Protein AF-A0A8J2X9V9-F1 (afdb_monomer_lite)

Foldseek 3Di:
DDAPCNVLQVLQVLQAPAEAEADPHQQAKKKKKKWWADPPDPLIAIEIDIDRGGDCCNRHLLSVLLVCVVVVPWDFDDDPRDGPDTDRSHDPLPSVSSNVSVVVVIHIYMYMHGDHNVCRVVVRVVVVVVCCVVRNPVRYSDDDDD

Sequence (146 aa):
MTSIFEKNLKFAKQLYTEIINHTENPKKPVIYLIEIGSIGELYYRFYIGKASKGIIRPMKHYPKFVNNYEDNIYRKTYKNGEIIGERKSWRKKVHIPLSEARKSGKNIKLTMINVDIDKLDIIEQTMIKENIKKHGIEKTLNSISF

pLDDT: mean 95.02, std 6.45, range [54.53, 98.75]

Structure (mmCIF, N/CA/C/O backbone):
data_AF-A0A8J2X9V9-F1
#
_entry.id   AF-A0A8J2X9V9-F1
#
loop_
_atom_site.group_PDB
_atom_site.id
_atom_site.type_symbol
_atom_site.label_atom_id
_atom_site.label_alt_id
_atom_site.label_comp_id
_atom_site.label_asym_id
_atom_site.label_entity_id
_atom_site.label_seq_id
_atom_site.pdbx_PDB_ins_code
_atom_site.Cartn_x
_atom_site.Cartn_y
_atom_site.Cartn_z
_atom_site.occupancy
_atom_site.B_iso_or_equiv
_atom_site.auth_seq_id
_atom_site.auth_comp_id
_atom_site.auth_asym_id
_atom_site.auth_atom_id
_atom_site.pdbx_PDB_model_num
ATOM 1 N N . MET A 1 1 ? -4.419 -17.846 -20.939 1.00 56.84 1 MET A N 1
ATOM 2 C CA . MET A 1 1 ? -3.502 -17.541 -19.813 1.00 56.84 1 MET A CA 1
ATOM 3 C C . MET A 1 1 ? -4.170 -16.530 -18.892 1.00 56.84 1 MET A C 1
ATOM 5 O O . MET A 1 1 ? -4.499 -15.449 -19.357 1.00 56.84 1 MET A O 1
ATOM 9 N N . THR A 1 2 ? -4.387 -16.858 -17.616 1.00 66.62 2 THR A N 1
ATOM 10 C CA . THR A 1 2 ? -4.909 -15.907 -16.617 1.00 66.62 2 THR A CA 1
ATOM 11 C C . THR A 1 2 ? -3.875 -14.812 -16.352 1.00 66.62 2 THR A C 1
ATOM 13 O O . THR A 1 2 ? -2.697 -15.116 -16.140 1.00 66.62 2 THR A O 1
ATOM 16 N N . SER A 1 3 ? -4.286 -13.543 -16.386 1.00 86.56 3 SER A N 1
ATOM 17 C CA . SER A 1 3 ? -3.367 -12.419 -16.182 1.00 86.56 3 SER A CA 1
ATOM 18 C C . SER A 1 3 ? -2.741 -12.457 -14.776 1.00 86.56 3 SER A C 1
ATOM 20 O O . SER A 1 3 ? -3.299 -13.018 -13.828 1.00 86.56 3 SER A O 1
ATOM 22 N N . ILE A 1 4 ? -1.556 -11.854 -14.611 1.00 90.62 4 ILE A N 1
ATOM 23 C CA . ILE A 1 4 ? -0.911 -11.735 -13.288 1.00 90.62 4 ILE A CA 1
ATOM 24 C C . ILE A 1 4 ? -1.806 -10.979 -12.304 1.00 90.62 4 ILE A C 1
ATOM 26 O O . ILE A 1 4 ? -1.788 -11.293 -11.114 1.00 90.62 4 ILE A O 1
ATOM 30 N N . PHE A 1 5 ? -2.586 -10.014 -12.790 1.00 92.56 5 PHE A N 1
ATOM 31 C CA . PHE A 1 5 ? -3.562 -9.295 -11.982 1.00 92.56 5 PHE A CA 1
ATOM 32 C C . PHE A 1 5 ? -4.603 -10.258 -11.401 1.00 92.56 5 PHE A C 1
ATOM 34 O O . PHE A 1 5 ? -4.679 -10.407 -10.182 1.00 92.56 5 PHE A O 1
ATOM 41 N N . GLU A 1 6 ? -5.291 -11.015 -12.260 1.00 93.00 6 GLU A N 1
ATOM 42 C CA . GLU A 1 6 ? -6.316 -11.986 -11.853 1.00 93.00 6 GLU A CA 1
ATOM 43 C C . GLU A 1 6 ? -5.769 -13.026 -10.867 1.00 93.00 6 GLU A C 1
ATOM 45 O O . GLU A 1 6 ? -6.368 -13.316 -9.830 1.00 93.00 6 GLU A O 1
ATOM 50 N N . LYS A 1 7 ? -4.551 -13.526 -11.115 1.00 93.81 7 LYS A N 1
ATOM 51 C CA . LYS A 1 7 ? -3.889 -14.486 -10.217 1.00 93.81 7 LYS A CA 1
ATOM 52 C C . LYS A 1 7 ? -3.683 -13.936 -8.801 1.00 93.81 7 LYS A C 1
ATOM 54 O O . LYS A 1 7 ? -3.696 -14.713 -7.840 1.00 93.81 7 LYS A O 1
ATOM 59 N N . ASN A 1 8 ? -3.429 -12.633 -8.666 1.00 96.06 8 ASN A N 1
ATOM 60 C CA . ASN A 1 8 ? -3.148 -12.004 -7.377 1.00 96.06 8 ASN A CA 1
ATOM 61 C C . ASN A 1 8 ? -4.376 -11.343 -6.737 1.00 96.06 8 ASN A C 1
ATOM 63 O O . ASN A 1 8 ? -4.332 -11.053 -5.542 1.00 96.06 8 ASN A O 1
ATOM 67 N N . LEU A 1 9 ? -5.474 -11.166 -7.476 1.00 96.50 9 LEU A N 1
ATOM 68 C CA . LEU A 1 9 ? -6.699 -10.534 -6.984 1.00 96.50 9 LEU A CA 1
ATOM 69 C C . LEU A 1 9 ? -7.257 -11.230 -5.735 1.00 96.50 9 LEU A C 1
ATOM 71 O O . LEU A 1 9 ? -7.687 -10.562 -4.799 1.00 96.50 9 LEU A O 1
ATOM 75 N N . LYS A 1 10 ? -7.157 -12.562 -5.667 1.00 96.38 10 LYS A N 1
ATOM 76 C CA . LYS A 1 10 ? -7.564 -13.347 -4.490 1.00 96.38 10 LYS A CA 1
ATOM 77 C C . LYS A 1 10 ? -6.828 -12.976 -3.199 1.00 96.38 10 LYS A C 1
ATOM 79 O O . LYS A 1 10 ? -7.399 -13.118 -2.129 1.00 96.38 10 LYS A O 1
ATOM 84 N N . PHE A 1 11 ? -5.573 -12.530 -3.289 1.00 97.44 11 PHE A N 1
ATOM 85 C CA . PHE A 1 11 ? -4.817 -12.066 -2.125 1.00 97.44 11 PHE A CA 1
ATOM 86 C C . PHE A 1 11 ? -5.190 -10.623 -1.797 1.00 97.44 11 PHE A C 1
ATOM 88 O O . PHE A 1 11 ? -5.405 -10.291 -0.638 1.00 97.44 11 PHE A O 1
ATOM 95 N N . ALA A 1 12 ? -5.315 -9.781 -2.825 1.00 97.31 12 ALA A N 1
ATOM 96 C CA . ALA A 1 12 ? -5.640 -8.370 -2.669 1.00 97.31 12 ALA A CA 1
ATOM 97 C C . ALA A 1 12 ? -7.004 -8.172 -1.983 1.00 97.31 12 ALA A C 1
ATOM 99 O O . ALA A 1 12 ? -7.101 -7.390 -1.041 1.00 97.31 12 ALA A O 1
ATOM 100 N N . LYS A 1 13 ? -8.018 -8.956 -2.375 1.00 97.38 13 LYS A N 1
ATOM 101 C CA . LYS A 1 13 ? -9.372 -8.935 -1.788 1.00 97.38 13 LYS A CA 1
ATOM 102 C C . LYS A 1 13 ? -9.438 -9.352 -0.312 1.00 97.38 13 LYS A C 1
ATOM 104 O O . LYS A 1 13 ? -10.462 -9.145 0.320 1.00 97.38 13 LYS A O 1
ATOM 109 N N . GLN A 1 14 ? -8.371 -9.923 0.255 1.00 96.62 14 GLN A N 1
ATOM 110 C CA . GLN A 1 14 ? -8.301 -10.209 1.698 1.00 96.62 14 GLN A CA 1
ATOM 111 C C . GLN A 1 14 ? -7.971 -8.966 2.537 1.00 96.62 14 GLN A C 1
ATOM 113 O O . GLN A 1 14 ? -8.015 -9.021 3.767 1.00 96.62 14 GLN A O 1
ATOM 118 N N . LEU A 1 15 ? -7.557 -7.872 1.895 1.00 98.25 15 LEU A N 1
ATOM 119 C CA . LEU A 1 15 ? -7.138 -6.646 2.567 1.00 98.25 15 LEU A CA 1
ATOM 120 C C . LEU A 1 15 ? -7.882 -5.421 2.045 1.00 98.25 15 LEU A C 1
ATOM 122 O O . LEU A 1 15 ? -8.366 -4.627 2.842 1.00 98.25 15 LEU A O 1
ATOM 126 N N . TYR A 1 16 ? -7.930 -5.249 0.728 1.00 98.56 16 TYR A N 1
ATOM 127 C CA . TYR A 1 16 ? -8.477 -4.051 0.109 1.00 98.56 16 TYR A CA 1
ATOM 128 C C . TYR A 1 16 ? -9.972 -4.205 -0.137 1.00 98.56 16 TYR A C 1
ATOM 130 O O . TYR A 1 16 ? -10.411 -5.208 -0.703 1.00 98.56 16 TYR A O 1
ATOM 138 N N . THR A 1 17 ? -10.733 -3.187 0.249 1.00 98.06 17 THR A N 1
ATOM 139 C CA . THR A 1 17 ? -12.167 -3.075 -0.044 1.00 98.06 17 THR A CA 1
ATOM 140 C C . THR A 1 17 ? -12.406 -2.546 -1.454 1.00 98.06 17 THR A C 1
ATOM 142 O O . THR A 1 17 ? -13.421 -2.862 -2.064 1.00 98.06 17 THR A O 1
ATOM 145 N N . GLU A 1 18 ? -11.455 -1.780 -1.991 1.00 98.25 18 GLU A N 1
ATOM 146 C CA . GLU A 1 18 ? -11.510 -1.209 -3.334 1.00 98.25 18 GLU A CA 1
ATOM 147 C C . GLU A 1 18 ? -10.130 -1.277 -3.999 1.00 98.25 18 GLU A C 1
ATOM 149 O O . GLU A 1 18 ? -9.100 -1.041 -3.362 1.00 98.25 18 GLU A O 1
ATOM 154 N N . ILE A 1 19 ? -10.099 -1.623 -5.288 1.00 98.38 19 ILE A N 1
ATOM 155 C CA . ILE A 1 19 ? -8.868 -1.707 -6.078 1.00 98.38 19 ILE A CA 1
ATOM 156 C C . ILE A 1 19 ? -9.085 -0.968 -7.396 1.00 98.38 19 ILE A C 1
ATOM 158 O O . ILE A 1 19 ? -9.839 -1.429 -8.251 1.00 98.38 19 ILE A O 1
ATOM 162 N N . ILE A 1 20 ? -8.361 0.130 -7.581 1.00 98.00 20 ILE A N 1
ATOM 163 C CA . ILE A 1 20 ? -8.319 0.909 -8.813 1.00 98.00 20 ILE A CA 1
ATOM 164 C C . ILE A 1 20 ? -7.024 0.567 -9.553 1.00 98.00 20 ILE A C 1
ATOM 166 O O . ILE A 1 20 ? -5.914 0.889 -9.115 1.00 98.00 20 ILE A O 1
ATOM 170 N N . ASN A 1 21 ? -7.159 -0.128 -10.681 1.00 96.81 21 ASN A N 1
ATOM 171 C CA . ASN A 1 21 ? -6.028 -0.572 -11.483 1.00 96.81 21 ASN A CA 1
ATOM 172 C C . ASN A 1 21 ? -5.889 0.257 -12.765 1.00 96.81 21 ASN A C 1
ATOM 174 O O . ASN A 1 21 ? -6.579 -0.004 -13.745 1.00 96.81 21 ASN A O 1
ATOM 178 N N . HIS A 1 22 ? -4.938 1.186 -12.780 1.00 97.31 22 HIS A N 1
ATOM 179 C CA . HIS A 1 22 ? -4.533 1.930 -13.975 1.00 97.31 22 HIS A CA 1
ATOM 180 C C . HIS A 1 22 ? -3.233 1.378 -14.581 1.00 97.31 22 HIS A C 1
ATOM 182 O O . HIS A 1 22 ? -2.505 2.090 -15.268 1.00 97.31 22 HIS A O 1
ATOM 188 N N . THR A 1 23 ? -2.880 0.122 -14.286 1.00 95.00 23 THR A N 1
ATOM 189 C CA . THR A 1 23 ? -1.712 -0.515 -14.903 1.00 95.00 23 THR A CA 1
ATOM 190 C C . THR A 1 23 ? -2.083 -1.114 -16.255 1.00 95.00 23 THR A C 1
ATOM 192 O O . THR A 1 23 ? -2.967 -1.962 -16.351 1.00 95.00 23 THR A O 1
ATOM 195 N N . GLU A 1 24 ? -1.368 -0.702 -17.296 1.00 93.12 24 GLU A N 1
ATOM 196 C CA . GLU A 1 24 ? -1.419 -1.319 -18.623 1.00 93.12 24 GLU A CA 1
ATOM 197 C C . GLU A 1 24 ? -0.678 -2.661 -18.630 1.00 93.12 24 GLU A C 1
ATOM 199 O O . GLU A 1 24 ? -1.096 -3.627 -19.268 1.00 93.12 24 GLU A O 1
ATOM 204 N N . ASN A 1 25 ? 0.440 -2.740 -17.897 1.00 94.25 25 ASN A N 1
ATOM 205 C CA . ASN A 1 25 ? 1.250 -3.944 -17.791 1.00 94.25 25 ASN A CA 1
ATOM 206 C C . ASN A 1 25 ? 1.556 -4.278 -16.319 1.00 94.25 25 ASN A C 1
ATOM 208 O O . ASN A 1 25 ? 2.368 -3.600 -15.678 1.00 94.25 25 ASN A O 1
ATOM 212 N N . PRO A 1 26 ? 1.022 -5.396 -15.789 1.00 94.38 26 PRO A N 1
ATOM 213 C CA . PRO A 1 26 ? 1.168 -5.771 -14.383 1.00 94.38 26 PRO A CA 1
ATOM 214 C C . PRO A 1 26 ? 2.605 -6.151 -13.983 1.00 94.38 26 PRO A C 1
ATOM 216 O O . PRO A 1 26 ? 2.880 -6.338 -12.796 1.00 94.38 26 PRO A O 1
ATOM 219 N N . LYS A 1 27 ? 3.516 -6.306 -14.956 1.00 95.50 27 LYS A N 1
ATOM 220 C CA . LYS A 1 27 ? 4.940 -6.617 -14.746 1.00 95.50 27 LYS A CA 1
ATOM 221 C C . LYS A 1 27 ? 5.839 -5.376 -14.751 1.00 95.50 27 LYS A C 1
ATOM 223 O O . LYS A 1 27 ? 6.959 -5.467 -14.251 1.00 95.50 27 LYS A O 1
ATOM 228 N N . LYS A 1 28 ? 5.384 -4.256 -15.323 1.00 96.81 28 LYS A N 1
ATOM 229 C CA . LYS A 1 28 ? 6.150 -3.000 -15.370 1.00 96.81 28 LYS A CA 1
ATOM 230 C C . LYS A 1 28 ? 6.206 -2.340 -13.986 1.00 96.81 28 LYS A C 1
ATOM 232 O O . LYS A 1 28 ? 5.357 -2.647 -13.151 1.00 96.81 28 LYS A O 1
ATOM 237 N N . PRO A 1 29 ? 7.175 -1.446 -13.727 1.00 98.38 29 PRO A N 1
ATOM 238 C CA . PRO A 1 29 ? 7.235 -0.694 -12.480 1.00 98.38 29 PRO A CA 1
ATOM 239 C C . PRO A 1 29 ? 5.910 0.006 -12.168 1.00 98.38 29 PRO A C 1
ATOM 241 O O . PRO A 1 29 ? 5.159 0.387 -13.069 1.00 98.38 29 PRO A O 1
ATOM 244 N N . VAL A 1 30 ? 5.611 0.123 -10.879 1.00 98.44 30 VAL A N 1
ATOM 245 C CA . VAL A 1 30 ? 4.332 0.634 -10.389 1.00 98.44 30 VAL A CA 1
ATOM 246 C C . VAL A 1 30 ? 4.545 1.525 -9.170 1.00 98.44 30 VAL A C 1
ATOM 248 O O . VAL A 1 30 ? 5.310 1.175 -8.260 1.00 98.44 30 VAL A O 1
ATOM 251 N N . ILE A 1 31 ? 3.827 2.645 -9.139 1.00 98.56 31 ILE A N 1
ATOM 252 C CA . ILE A 1 31 ? 3.526 3.374 -7.907 1.00 98.56 31 ILE A CA 1
ATOM 253 C C . ILE A 1 31 ? 2.149 2.933 -7.434 1.00 98.56 31 ILE A C 1
ATOM 255 O O . ILE A 1 31 ? 1.220 2.785 -8.229 1.00 98.56 31 ILE A O 1
ATOM 259 N N . TYR A 1 32 ? 2.025 2.691 -6.136 1.00 98.62 32 TYR A N 1
ATOM 260 C CA . TYR A 1 32 ? 0.761 2.351 -5.513 1.00 98.62 32 TYR A CA 1
ATOM 261 C C . TYR A 1 32 ? 0.473 3.265 -4.329 1.00 98.62 32 TYR A C 1
ATOM 263 O O . TYR A 1 32 ? 1.353 3.558 -3.517 1.00 98.62 32 TYR A O 1
ATOM 271 N N . LEU A 1 33 ? -0.782 3.682 -4.240 1.00 98.62 33 LEU A N 1
ATOM 272 C CA . LEU A 1 33 ? -1.351 4.456 -3.151 1.00 98.62 33 LEU A CA 1
ATOM 273 C C . LEU A 1 33 ? -2.312 3.547 -2.387 1.00 98.62 33 LEU A C 1
ATOM 275 O O . LEU A 1 33 ? -3.181 2.919 -2.986 1.00 98.62 33 LEU A O 1
ATOM 279 N N . ILE A 1 34 ? -2.125 3.454 -1.076 1.00 98.69 34 ILE A N 1
ATOM 280 C CA . ILE A 1 34 ? -3.055 2.790 -0.168 1.00 98.69 34 ILE A CA 1
ATOM 281 C C . ILE A 1 34 ? -3.673 3.865 0.715 1.00 98.69 34 ILE A C 1
ATOM 283 O O . ILE A 1 34 ? -2.951 4.550 1.437 1.00 98.69 34 ILE A O 1
ATOM 287 N N . GLU A 1 35 ? -4.989 3.987 0.676 1.00 98.56 35 GLU A N 1
ATOM 288 C CA . GLU A 1 35 ? -5.764 4.918 1.494 1.00 98.56 35 GLU A CA 1
ATOM 289 C C . GLU A 1 35 ? -6.595 4.126 2.506 1.00 98.56 35 GLU A C 1
ATOM 291 O O . GLU A 1 35 ? -7.186 3.104 2.164 1.00 98.56 35 GLU A O 1
ATOM 296 N N . ILE A 1 36 ? -6.617 4.586 3.756 1.00 98.50 36 ILE A N 1
ATOM 297 C CA . ILE A 1 36 ? -7.518 4.105 4.806 1.00 98.50 36 ILE A CA 1
ATOM 298 C C . ILE A 1 36 ? -8.561 5.193 5.030 1.00 98.50 36 ILE A C 1
ATOM 300 O O . ILE A 1 36 ? -8.194 6.321 5.367 1.00 98.50 36 ILE A O 1
ATOM 304 N N . GLY A 1 37 ? -9.838 4.840 4.898 1.00 96.25 37 GLY A N 1
ATOM 305 C CA . GLY A 1 37 ? -10.938 5.798 4.936 1.00 96.25 37 GLY A CA 1
ATOM 306 C C . GLY A 1 37 ? -10.986 6.713 3.715 1.00 96.25 37 GLY A C 1
ATOM 307 O O . GLY A 1 37 ? -10.318 6.483 2.705 1.00 96.25 37 GLY A O 1
ATOM 308 N N . SER A 1 38 ? -11.776 7.769 3.840 1.00 93.88 38 SER A N 1
ATOM 309 C CA . SER A 1 38 ? -12.019 8.772 2.805 1.00 93.88 38 SER A CA 1
ATOM 310 C C . SER A 1 38 ? -11.345 10.096 3.154 1.00 93.88 38 SER A C 1
ATOM 312 O O . SER A 1 38 ? -11.184 10.451 4.324 1.00 93.88 38 SER A O 1
ATOM 314 N N . ILE A 1 39 ? -10.975 10.869 2.134 1.00 90.88 39 ILE A N 1
ATOM 315 C CA . ILE A 1 39 ? -10.446 12.224 2.323 1.00 90.88 39 ILE A CA 1
ATOM 316 C C . ILE A 1 39 ? -11.466 13.065 3.108 1.00 90.88 39 ILE A C 1
ATOM 318 O O . ILE A 1 39 ? -12.645 13.089 2.773 1.00 90.88 39 ILE A O 1
ATOM 322 N N . GLY A 1 40 ? -10.995 13.765 4.143 1.00 87.06 40 GLY A N 1
ATOM 323 C CA . GLY A 1 40 ? -11.829 14.569 5.047 1.00 87.06 40 GLY A CA 1
ATOM 324 C C . GLY A 1 40 ? -12.212 13.849 6.342 1.00 87.06 40 GLY A C 1
ATOM 325 O O . GLY A 1 40 ? -12.528 14.505 7.331 1.00 87.06 40 GLY A O 1
ATOM 326 N N . GLU A 1 41 ? -12.097 12.520 6.396 1.00 91.25 41 GLU A N 1
ATOM 327 C CA . GLU A 1 41 ? -12.335 11.765 7.625 1.00 91.25 41 GLU A CA 1
ATOM 328 C C . GLU A 1 41 ? -11.174 11.936 8.620 1.00 91.25 41 GLU A C 1
ATOM 330 O O . GLU A 1 41 ? -9.990 11.991 8.262 1.00 91.25 41 GLU A O 1
ATOM 335 N N . LEU A 1 42 ? -11.495 11.961 9.916 1.00 89.75 42 LEU A N 1
ATOM 336 C CA . LEU A 1 42 ? -10.499 12.121 10.983 1.00 89.75 42 LEU A CA 1
ATOM 337 C C . LEU A 1 42 ? -9.405 11.038 10.922 1.00 89.75 42 LEU A C 1
ATOM 339 O O . LEU A 1 42 ? -8.207 11.313 11.089 1.00 89.75 42 LEU A O 1
ATOM 343 N N . TYR A 1 43 ? -9.822 9.806 10.641 1.00 91.88 43 TYR A N 1
ATOM 344 C CA . TYR A 1 43 ? -8.954 8.638 10.559 1.00 91.88 43 TYR A CA 1
ATOM 345 C C . TYR A 1 43 ? -8.355 8.416 9.168 1.00 91.88 43 TYR A C 1
ATOM 347 O O . TYR A 1 43 ? -7.668 7.411 8.992 1.00 91.88 43 TYR A O 1
ATOM 355 N N . TYR A 1 44 ? -8.555 9.338 8.215 1.00 97.62 44 TYR A N 1
ATOM 356 C CA . TYR A 1 44 ? -7.914 9.250 6.908 1.00 97.62 44 TYR A CA 1
ATOM 357 C C . TYR A 1 44 ? -6.408 9.065 7.077 1.00 97.62 44 TYR A C 1
ATOM 359 O O . TYR A 1 44 ? -5.761 9.799 7.834 1.00 97.62 44 TYR A O 1
ATOM 367 N N . ARG A 1 45 ? -5.847 8.068 6.403 1.00 98.19 45 ARG A N 1
ATOM 368 C CA . ARG A 1 45 ? -4.403 7.842 6.334 1.00 98.19 45 ARG A CA 1
ATOM 369 C C . ARG A 1 45 ? -4.038 7.401 4.929 1.00 98.19 45 ARG A C 1
ATOM 371 O O . ARG A 1 45 ? -4.815 6.703 4.286 1.00 98.19 45 ARG A O 1
ATOM 378 N N . PH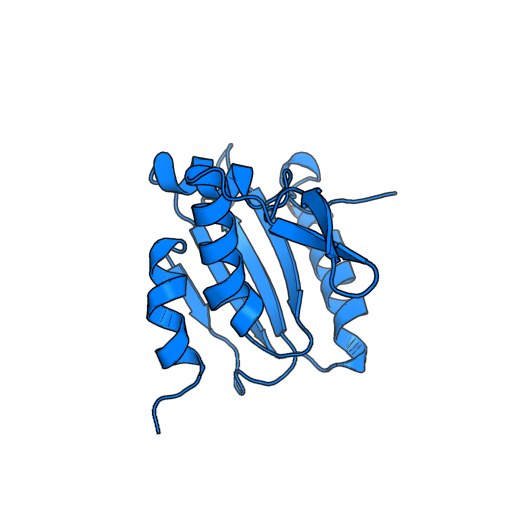E A 1 46 ? -2.837 7.745 4.483 1.00 98.38 46 PHE A N 1
ATOM 379 C CA . PHE A 1 46 ? -2.345 7.324 3.176 1.00 98.38 46 PHE A CA 1
ATOM 380 C C . PHE A 1 46 ? -0.925 6.770 3.248 1.00 98.38 46 PHE A C 1
ATOM 382 O O . PHE A 1 46 ? -0.089 7.221 4.031 1.00 98.38 46 PHE A O 1
ATOM 389 N N . TYR A 1 47 ? -0.639 5.797 2.392 1.00 98.50 47 TYR A N 1
ATOM 390 C CA . TYR A 1 47 ? 0.692 5.265 2.149 1.00 98.50 47 TYR A CA 1
ATOM 391 C C . TYR A 1 47 ? 0.972 5.267 0.653 1.00 98.50 47 TYR A C 1
ATOM 393 O O . TYR A 1 47 ? 0.211 4.687 -0.117 1.00 98.50 47 TYR A O 1
ATOM 401 N N . ILE A 1 48 ? 2.099 5.841 0.251 1.00 98.50 48 ILE A N 1
ATOM 402 C CA . ILE A 1 48 ? 2.583 5.756 -1.128 1.00 98.50 48 ILE A CA 1
ATOM 403 C C . ILE A 1 48 ? 3.800 4.846 -1.146 1.00 98.50 48 ILE A C 1
ATOM 405 O O . ILE A 1 48 ? 4.724 5.001 -0.346 1.00 98.50 48 ILE A O 1
ATOM 409 N N . GLY A 1 49 ? 3.815 3.880 -2.052 1.00 97.75 49 GLY A N 1
ATOM 410 C CA . GLY A 1 49 ? 4.971 3.023 -2.237 1.00 97.75 49 GLY A CA 1
ATOM 411 C C . GLY A 1 49 ? 5.233 2.701 -3.692 1.00 97.75 49 GLY A C 1
ATOM 412 O O . GLY A 1 49 ? 4.389 2.871 -4.567 1.00 97.75 49 GLY A O 1
ATOM 413 N N . LYS A 1 50 ? 6.429 2.169 -3.926 1.00 97.75 50 LYS A N 1
ATOM 414 C CA . LYS A 1 50 ? 6.894 1.756 -5.249 1.00 97.75 50 LYS A CA 1
ATOM 415 C C . LYS A 1 50 ? 7.242 0.277 -5.334 1.00 97.75 50 LYS A C 1
ATOM 417 O O . LYS A 1 50 ? 7.583 -0.376 -4.334 1.00 97.75 50 LYS A O 1
ATOM 422 N N . ALA A 1 51 ? 7.172 -0.267 -6.543 1.00 97.81 51 ALA A N 1
ATOM 423 C CA . ALA A 1 51 ? 7.718 -1.575 -6.872 1.00 97.81 51 ALA A CA 1
ATOM 424 C C . ALA A 1 51 ? 8.256 -1.596 -8.307 1.00 97.81 51 ALA A C 1
ATOM 426 O O . ALA A 1 51 ? 7.520 -1.363 -9.257 1.00 97.81 51 ALA A O 1
ATOM 427 N N . SER A 1 52 ? 9.530 -1.955 -8.467 1.00 97.25 52 SER A N 1
ATOM 428 C CA . SER A 1 52 ? 10.183 -2.062 -9.780 1.00 97.25 52 SER A CA 1
ATOM 429 C C . SER A 1 52 ? 9.778 -3.305 -10.580 1.00 97.25 52 SER A C 1
ATOM 431 O O . SER A 1 52 ? 9.994 -3.359 -11.783 1.00 97.25 52 SER A O 1
ATOM 433 N N . LYS A 1 53 ? 9.185 -4.309 -9.921 1.00 95.06 53 LYS A N 1
ATOM 434 C CA . LYS A 1 53 ? 8.813 -5.611 -10.510 1.00 95.06 53 LYS A CA 1
ATOM 435 C C . LYS A 1 53 ? 7.292 -5.812 -10.589 1.00 95.06 53 LYS A C 1
ATOM 437 O O . LYS A 1 53 ? 6.801 -6.929 -10.425 1.00 95.06 53 LYS A O 1
ATOM 442 N N . GLY A 1 54 ? 6.553 -4.719 -10.765 1.00 95.81 54 GLY A N 1
ATOM 443 C CA . GLY A 1 54 ? 5.103 -4.730 -10.929 1.00 95.81 54 GLY A CA 1
ATOM 444 C C . GLY A 1 54 ? 4.284 -4.986 -9.671 1.00 95.81 54 GLY A C 1
ATOM 445 O O . GLY A 1 54 ? 4.730 -4.801 -8.535 1.00 95.81 54 GLY A O 1
ATOM 446 N N . ILE A 1 55 ? 3.035 -5.386 -9.892 1.00 97.62 55 ILE A N 1
ATOM 447 C CA . ILE A 1 55 ? 1.937 -5.260 -8.918 1.00 97.62 55 ILE A CA 1
ATOM 448 C C . ILE A 1 55 ? 1.934 -6.314 -7.807 1.00 97.62 55 ILE A C 1
ATOM 450 O O . ILE A 1 55 ? 1.104 -6.269 -6.902 1.00 97.62 55 ILE A O 1
ATOM 454 N N . ILE A 1 56 ? 2.870 -7.268 -7.827 1.00 97.38 56 ILE A N 1
ATOM 455 C CA . ILE A 1 56 ? 2.925 -8.351 -6.830 1.00 97.38 56 ILE A CA 1
ATOM 456 C C . ILE A 1 56 ? 3.052 -7.781 -5.414 1.00 97.38 56 ILE A C 1
ATOM 458 O O . ILE A 1 56 ? 2.469 -8.311 -4.467 1.00 97.38 56 ILE A O 1
ATOM 462 N N . ARG A 1 57 ? 3.811 -6.692 -5.252 1.00 96.75 57 ARG A N 1
ATOM 463 C CA . ARG A 1 57 ? 4.018 -6.085 -3.940 1.00 96.75 57 ARG A CA 1
ATOM 464 C C . ARG A 1 57 ? 2.698 -5.589 -3.328 1.00 96.75 57 ARG A C 1
ATOM 466 O O . ARG A 1 57 ? 2.356 -6.132 -2.276 1.00 96.75 57 ARG A O 1
ATOM 473 N N . PRO A 1 58 ? 1.956 -4.648 -3.943 1.00 97.88 58 PRO A N 1
ATOM 474 C CA . PRO A 1 58 ? 0.668 -4.216 -3.404 1.00 97.88 58 PRO A CA 1
ATOM 475 C C . PRO A 1 58 ? -0.366 -5.348 -3.366 1.00 97.88 58 PRO A C 1
ATOM 477 O O . PRO A 1 58 ? -1.001 -5.542 -2.342 1.00 97.88 58 PRO A O 1
ATOM 480 N N . MET A 1 59 ? -0.487 -6.181 -4.406 1.00 98.19 59 MET A N 1
ATOM 481 C CA . MET A 1 59 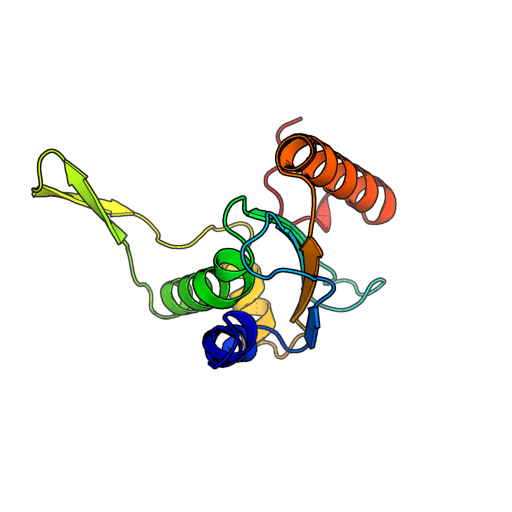? -1.584 -7.159 -4.460 1.00 98.19 59 MET A CA 1
ATOM 482 C C . MET A 1 59 ? -1.391 -8.413 -3.602 1.00 98.19 59 MET A C 1
ATOM 484 O O . MET A 1 59 ? -2.372 -9.046 -3.232 1.00 98.19 59 MET A O 1
ATOM 488 N N . LYS A 1 60 ? -0.150 -8.826 -3.321 1.00 97.56 60 LYS A N 1
ATOM 489 C CA . LYS A 1 60 ? 0.132 -10.094 -2.625 1.00 97.56 60 LYS A CA 1
ATOM 490 C C . LYS A 1 60 ? 0.941 -9.904 -1.353 1.00 97.56 60 LYS A C 1
ATOM 492 O O . LYS A 1 60 ? 0.621 -10.504 -0.330 1.00 97.56 60 LYS A O 1
ATOM 497 N N . HIS A 1 61 ? 2.021 -9.127 -1.406 1.00 96.69 61 HIS A N 1
ATOM 498 C CA . HIS A 1 61 ? 2.921 -9.021 -0.256 1.00 96.69 61 HIS A CA 1
ATOM 499 C C . HIS A 1 61 ? 2.313 -8.202 0.882 1.00 96.69 61 HIS A C 1
ATOM 501 O O . HIS A 1 61 ? 2.458 -8.611 2.027 1.00 96.69 61 HIS A O 1
ATOM 507 N N . TYR A 1 62 ? 1.609 -7.106 0.586 1.00 97.19 62 TYR A N 1
ATOM 508 C CA . TYR A 1 62 ? 0.923 -6.326 1.622 1.00 97.19 62 TYR A CA 1
ATOM 509 C C . TYR A 1 62 ? -0.128 -7.149 2.376 1.00 97.19 62 TYR A C 1
ATOM 511 O O . TYR A 1 62 ? 0.030 -7.274 3.591 1.00 97.19 62 TYR A O 1
ATOM 519 N N . PRO A 1 63 ? -1.108 -7.799 1.710 1.00 98.00 63 PRO A N 1
ATOM 520 C CA . PRO A 1 63 ? -2.050 -8.689 2.392 1.00 98.00 63 PRO A CA 1
ATOM 521 C C . PRO A 1 63 ? -1.351 -9.763 3.231 1.00 98.00 63 PRO A C 1
ATOM 523 O O . PRO A 1 63 ? -1.666 -9.935 4.405 1.00 98.00 63 PRO A O 1
ATOM 526 N N . LYS A 1 64 ? -0.317 -10.415 2.674 1.00 97.38 64 LYS A N 1
ATOM 527 C CA . LYS A 1 64 ? 0.480 -11.408 3.407 1.00 97.38 64 LYS A CA 1
ATOM 528 C C . LYS A 1 64 ? 1.113 -10.829 4.674 1.00 97.38 64 LYS A C 1
ATOM 530 O O . LYS A 1 64 ? 1.098 -11.482 5.706 1.00 97.38 64 LYS A O 1
ATOM 535 N N . PHE A 1 65 ? 1.717 -9.646 4.608 1.00 97.44 65 PHE A N 1
ATOM 536 C CA . PHE A 1 65 ? 2.397 -9.056 5.761 1.00 97.44 65 PHE A CA 1
ATOM 537 C C . PHE A 1 65 ? 1.430 -8.511 6.813 1.00 97.44 65 PHE A C 1
ATOM 539 O O . PHE A 1 65 ? 1.796 -8.483 7.985 1.00 97.44 65 PHE A O 1
ATOM 546 N N . VAL A 1 66 ? 0.214 -8.116 6.424 1.00 98.06 66 VAL A N 1
ATOM 547 C CA . VAL A 1 66 ? -0.864 -7.820 7.379 1.00 98.06 66 VAL A CA 1
ATOM 548 C C . VAL A 1 66 ? -1.305 -9.105 8.085 1.00 98.06 66 VAL A C 1
ATOM 550 O O . VAL A 1 66 ? -1.297 -9.133 9.310 1.00 98.06 66 VAL A O 1
ATOM 553 N N . ASN A 1 67 ? -1.573 -10.189 7.349 1.00 97.50 67 ASN A N 1
ATOM 554 C CA . ASN A 1 67 ? -1.917 -11.485 7.954 1.00 97.50 67 ASN A CA 1
ATOM 555 C C . ASN A 1 67 ? -0.799 -11.978 8.883 1.00 97.50 67 ASN A C 1
ATOM 557 O O . ASN A 1 67 ? -1.045 -12.282 10.038 1.00 97.50 67 ASN A O 1
ATOM 561 N N . ASN A 1 68 ? 0.459 -11.926 8.437 1.00 97.31 68 ASN A N 1
ATOM 562 C CA . ASN A 1 68 ? 1.591 -12.294 9.281 1.00 97.31 68 ASN A CA 1
ATOM 563 C C . ASN A 1 68 ? 1.678 -11.472 10.577 1.00 97.31 68 ASN A C 1
ATOM 565 O O . ASN A 1 68 ? 2.176 -11.987 11.571 1.00 97.31 68 ASN A O 1
ATOM 569 N N . TYR A 1 69 ? 1.291 -10.192 10.566 1.00 97.62 69 TYR A N 1
ATOM 570 C CA . TYR A 1 69 ? 1.238 -9.405 11.797 1.00 97.62 69 TYR A CA 1
ATOM 571 C C . TYR A 1 69 ? 0.150 -9.930 12.733 1.00 97.62 69 TYR A C 1
ATOM 573 O O . TYR A 1 69 ? 0.408 -10.111 13.919 1.00 97.62 69 TYR A O 1
ATOM 581 N N . GLU A 1 70 ? -1.038 -10.200 12.199 1.00 96.94 70 GLU A N 1
ATOM 582 C CA . GLU A 1 70 ? -2.169 -10.716 12.972 1.00 96.94 70 GLU A CA 1
ATOM 583 C C . GLU A 1 70 ? -1.905 -12.106 13.551 1.00 96.94 70 GLU A C 1
ATOM 585 O O . GLU A 1 70 ? -2.253 -12.358 14.701 1.00 96.94 70 GLU A O 1
ATOM 590 N N . ASP A 1 71 ? -1.208 -12.948 12.794 1.00 96.75 71 ASP A N 1
ATOM 591 C CA . ASP A 1 71 ? -0.845 -14.315 13.165 1.00 96.75 71 ASP A CA 1
ATOM 592 C C . ASP A 1 71 ? 0.489 -14.389 13.937 1.00 96.75 71 ASP A C 1
ATOM 594 O O . ASP A 1 71 ? 0.979 -15.475 14.238 1.00 96.75 71 ASP A O 1
ATOM 598 N N . ASN A 1 72 ? 1.126 -13.246 14.233 1.00 94.75 72 ASN A N 1
ATOM 599 C CA . ASN A 1 72 ? 2.448 -13.158 14.868 1.00 94.75 72 ASN A CA 1
ATOM 600 C C . ASN A 1 72 ? 3.553 -13.986 14.167 1.00 94.75 72 ASN A C 1
ATOM 602 O O . ASN A 1 72 ? 4.440 -14.542 14.810 1.00 94.75 72 ASN A O 1
ATOM 606 N N . ILE A 1 73 ? 3.553 -14.032 12.831 1.00 94.81 73 ILE A N 1
ATOM 607 C CA . ILE A 1 73 ? 4.521 -14.787 12.018 1.00 94.81 73 ILE A CA 1
ATOM 608 C C . ILE A 1 73 ? 5.794 -13.967 11.762 1.00 94.81 73 ILE A C 1
ATOM 610 O O . ILE A 1 73 ? 5.846 -13.052 10.921 1.00 94.81 73 ILE A O 1
ATOM 614 N N . TYR A 1 74 ? 6.879 -14.348 12.429 1.00 92.62 74 TYR A N 1
ATOM 615 C CA . TYR A 1 74 ? 8.208 -13.776 12.226 1.00 92.62 74 TYR A CA 1
ATOM 616 C C . TYR A 1 74 ? 8.916 -14.403 11.017 1.00 92.62 74 TYR A C 1
ATOM 618 O O . TYR A 1 74 ? 8.639 -15.527 10.603 1.00 92.62 74 TYR A O 1
ATOM 626 N N . ARG A 1 75 ? 9.831 -13.648 10.395 1.00 90.38 75 ARG A N 1
ATOM 627 C CA . ARG A 1 75 ? 10.713 -14.176 9.345 1.00 90.38 75 ARG A CA 1
ATOM 628 C C . ARG A 1 75 ? 12.062 -14.546 9.945 1.00 90.38 75 ARG A C 1
ATOM 630 O O . ARG A 1 75 ? 12.686 -13.727 10.620 1.00 90.38 75 ARG A O 1
ATOM 637 N N . LYS A 1 76 ? 12.533 -15.739 9.601 1.00 92.81 76 LYS A N 1
ATOM 638 C CA . LYS A 1 76 ? 13.882 -16.207 9.913 1.00 92.81 76 LYS A CA 1
ATOM 639 C C . LYS A 1 76 ? 14.927 -15.350 9.194 1.00 92.81 76 LYS A C 1
ATOM 641 O O . LYS A 1 76 ? 14.722 -14.919 8.052 1.00 92.81 76 LYS A O 1
ATOM 646 N N . THR A 1 77 ? 16.033 -15.072 9.868 1.00 92.19 77 THR A N 1
ATOM 647 C CA . THR A 1 77 ? 17.228 -14.445 9.293 1.00 92.19 77 THR A CA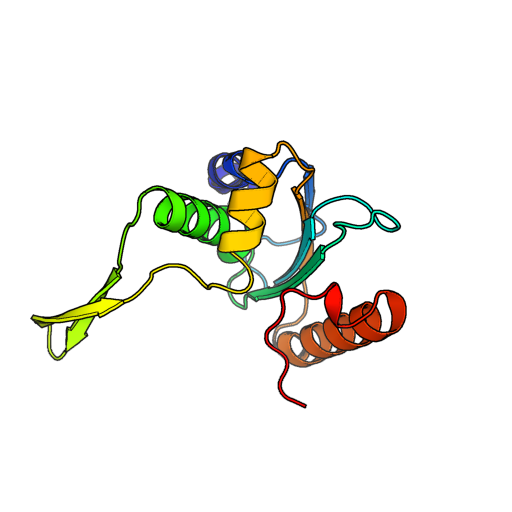 1
ATOM 648 C C . THR A 1 77 ? 18.323 -15.476 9.160 1.00 92.19 77 THR A C 1
ATOM 650 O O . THR A 1 77 ? 18.511 -16.275 10.071 1.00 92.19 77 THR A O 1
ATOM 653 N N . TYR A 1 78 ? 19.045 -15.432 8.043 1.00 93.44 78 TYR A N 1
ATOM 654 C CA . TYR A 1 78 ? 20.048 -16.433 7.717 1.00 93.44 78 TYR A CA 1
ATOM 655 C C . TYR A 1 78 ? 21.434 -15.812 7.548 1.00 93.44 78 TYR A C 1
ATOM 657 O O . TYR A 1 78 ? 21.547 -14.704 7.017 1.00 93.44 78 TYR A O 1
ATOM 665 N N . LYS A 1 79 ? 22.472 -16.550 7.945 1.00 93.38 79 LYS A N 1
ATOM 666 C CA . LYS A 1 79 ? 23.879 -16.287 7.620 1.00 93.38 79 LYS A CA 1
ATOM 667 C C . LYS A 1 79 ? 24.512 -17.619 7.233 1.00 93.38 79 LYS A C 1
ATOM 669 O O . LYS A 1 79 ? 24.382 -18.583 7.971 1.00 93.38 79 LYS A O 1
ATOM 674 N N . ASN A 1 80 ? 25.130 -17.683 6.054 1.00 94.12 80 ASN A N 1
ATOM 675 C CA . ASN A 1 80 ? 25.744 -18.906 5.517 1.00 94.12 80 ASN A CA 1
ATOM 676 C C . ASN A 1 80 ? 24.802 -20.134 5.492 1.00 94.12 80 ASN A C 1
ATOM 678 O O . ASN A 1 80 ? 25.239 -21.256 5.695 1.00 94.12 80 ASN A O 1
ATOM 682 N N . GLY A 1 81 ? 23.501 -19.923 5.251 1.00 92.19 81 GLY A N 1
ATOM 683 C CA . GLY A 1 81 ? 22.496 -20.997 5.222 1.00 92.19 81 GLY A CA 1
ATOM 684 C C . GLY A 1 81 ? 21.894 -21.363 6.585 1.00 92.19 81 GLY A C 1
ATOM 685 O O . GLY A 1 81 ? 20.841 -21.995 6.624 1.00 92.19 81 GLY A O 1
ATOM 686 N N . GLU A 1 82 ? 22.471 -20.889 7.690 1.00 92.69 82 GLU A N 1
ATOM 687 C CA . GLU A 1 82 ? 21.989 -21.156 9.049 1.00 92.69 82 GLU A CA 1
ATOM 688 C C . GLU A 1 82 ? 21.073 -20.049 9.567 1.00 92.69 82 GLU A C 1
ATOM 690 O O . GLU A 1 82 ? 21.257 -18.873 9.242 1.00 92.69 82 GLU A O 1
ATOM 695 N N . ILE A 1 83 ? 20.087 -20.413 10.392 1.00 93.88 83 ILE A N 1
ATOM 696 C CA . ILE A 1 83 ? 19.180 -19.455 11.035 1.00 93.88 83 ILE A CA 1
ATOM 697 C C . ILE A 1 83 ? 19.918 -18.790 12.200 1.00 93.88 83 ILE A C 1
ATOM 699 O O . ILE A 1 83 ? 20.229 -19.440 13.189 1.00 93.88 83 ILE A O 1
ATOM 703 N N . ILE A 1 84 ? 20.129 -17.479 12.109 1.00 95.38 84 ILE A N 1
ATOM 704 C CA . ILE A 1 84 ? 20.801 -16.673 13.145 1.00 95.38 84 ILE A CA 1
ATOM 705 C C . ILE A 1 84 ? 19.837 -15.816 13.972 1.00 95.38 84 ILE A C 1
ATOM 707 O O . ILE A 1 84 ? 20.263 -14.988 14.772 1.00 95.38 84 ILE A O 1
ATOM 711 N N . GLY A 1 85 ? 18.532 -15.954 13.741 1.00 93.94 85 GLY A N 1
ATOM 712 C CA . GLY A 1 85 ? 17.519 -15.230 14.496 1.00 93.94 85 GLY A CA 1
ATOM 713 C C . GLY A 1 85 ? 16.223 -15.030 13.730 1.00 93.94 85 GLY A C 1
ATOM 714 O O . GLY A 1 85 ? 15.988 -15.609 12.663 1.00 93.94 85 GLY A O 1
ATOM 715 N N . GLU A 1 86 ? 15.387 -14.163 14.285 1.00 93.75 86 GLU A N 1
ATOM 716 C CA . GLU A 1 86 ? 14.082 -13.830 13.746 1.00 93.75 86 GLU A CA 1
ATOM 717 C C . GLU A 1 86 ? 13.873 -12.321 13.740 1.00 93.75 86 GLU A C 1
ATOM 719 O O . GLU A 1 86 ? 14.373 -11.577 14.584 1.00 93.75 86 GLU A O 1
ATOM 724 N N . ARG A 1 87 ? 13.113 -11.840 12.761 1.00 92.50 87 ARG A N 1
ATOM 725 C CA . ARG A 1 87 ? 12.703 -10.438 12.692 1.00 92.50 87 ARG A CA 1
ATOM 726 C C . ARG A 1 87 ? 11.268 -10.333 12.217 1.00 92.50 87 ARG A C 1
ATOM 728 O O . ARG A 1 87 ? 10.771 -11.202 11.503 1.00 92.50 87 ARG A O 1
ATOM 735 N N . LYS A 1 88 ? 10.609 -9.225 12.549 1.00 91.56 88 LYS A N 1
ATOM 736 C CA . LYS A 1 88 ? 9.242 -8.953 12.087 1.00 91.56 88 LYS A CA 1
ATOM 737 C C . LYS A 1 88 ? 9.178 -9.017 10.558 1.00 91.56 88 LYS A C 1
ATOM 739 O O . LYS A 1 88 ? 10.065 -8.516 9.849 1.00 91.56 88 LYS A O 1
ATOM 744 N N . SER A 1 89 ? 8.142 -9.682 10.053 1.00 90.81 89 SER A N 1
ATOM 745 C CA . SER A 1 89 ? 7.866 -9.777 8.616 1.00 90.81 89 SER A CA 1
ATOM 746 C C . SER A 1 89 ? 7.022 -8.600 8.107 1.00 90.81 89 SER A C 1
ATOM 748 O O . SER A 1 89 ? 6.958 -8.365 6.904 1.00 90.81 89 SER A O 1
ATOM 750 N N . TRP A 1 90 ? 6.468 -7.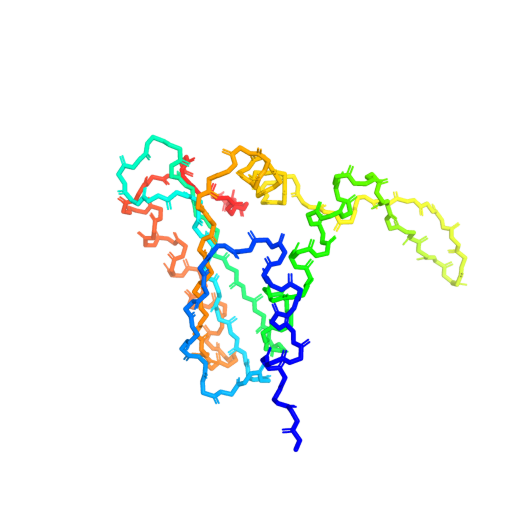805 9.025 1.00 94.88 90 TRP A N 1
ATOM 751 C CA . TRP A 1 90 ? 5.686 -6.600 8.774 1.00 94.88 90 TRP A CA 1
ATOM 752 C C . TRP A 1 90 ? 6.433 -5.321 9.185 1.00 94.88 90 TRP A C 1
ATOM 754 O O . TRP A 1 90 ? 7.513 -5.342 9.778 1.00 94.88 90 TRP A O 1
ATOM 764 N N . ARG A 1 91 ? 5.836 -4.171 8.867 1.00 93.12 91 ARG A N 1
ATOM 765 C CA . ARG A 1 91 ? 6.341 -2.827 9.197 1.00 93.12 91 ARG A CA 1
ATOM 766 C C . ARG A 1 91 ? 5.336 -2.102 10.079 1.00 93.12 91 ARG A C 1
ATOM 768 O O . ARG A 1 91 ? 4.184 -1.974 9.669 1.00 93.12 91 ARG A O 1
ATOM 775 N N . LYS A 1 92 ? 5.801 -1.567 11.215 1.00 94.25 92 LYS A N 1
ATOM 776 C CA . LYS A 1 92 ? 4.972 -0.875 12.219 1.00 94.25 92 LYS A CA 1
ATOM 777 C C . LYS A 1 92 ? 4.129 0.254 11.616 1.00 94.25 92 LYS A C 1
ATOM 779 O O . LYS A 1 92 ? 2.938 0.295 11.862 1.00 94.25 92 LYS A O 1
ATOM 784 N N . LYS A 1 93 ? 4.726 1.122 10.791 1.00 94.44 93 LYS A N 1
ATOM 785 C CA . LYS A 1 93 ? 4.044 2.322 10.276 1.00 94.44 93 LYS A CA 1
ATOM 786 C C . LYS A 1 93 ? 2.949 2.073 9.237 1.00 94.44 93 LYS A C 1
ATOM 788 O O . LYS A 1 93 ? 2.146 2.964 9.032 1.00 94.44 93 LYS A O 1
ATOM 793 N N . VAL A 1 94 ? 2.910 0.910 8.581 1.00 96.12 94 VAL A N 1
ATOM 794 C CA . VAL A 1 94 ? 1.942 0.675 7.492 1.00 96.12 94 VAL A CA 1
ATOM 795 C C . VAL A 1 94 ? 1.113 -0.587 7.691 1.00 96.12 94 VAL A C 1
ATOM 797 O O . VAL A 1 94 ? -0.100 -0.529 7.592 1.00 96.12 94 VAL A O 1
ATOM 800 N N . HIS A 1 95 ? 1.714 -1.723 8.049 1.00 97.75 95 HIS A N 1
ATOM 801 C CA . HIS A 1 95 ? 0.958 -2.978 8.132 1.00 97.75 95 HIS A CA 1
ATOM 802 C C . HIS A 1 95 ? 0.086 -3.063 9.389 1.00 97.75 95 HIS A C 1
ATOM 804 O O . HIS A 1 95 ? -0.977 -3.668 9.333 1.00 97.75 95 HIS A O 1
ATOM 810 N N . ILE A 1 96 ? 0.515 -2.452 10.500 1.00 97.62 96 ILE A N 1
ATOM 811 C CA . ILE A 1 96 ? -0.289 -2.419 11.730 1.00 97.62 96 ILE A CA 1
ATOM 812 C C . ILE A 1 96 ? -1.539 -1.544 11.530 1.00 97.62 96 ILE A C 1
ATOM 814 O O . ILE A 1 96 ? -2.630 -2.085 11.686 1.00 97.62 96 ILE A O 1
ATOM 818 N N . PRO A 1 97 ? -1.434 -0.281 11.055 1.00 97.94 97 PRO A N 1
ATOM 819 C CA . PRO A 1 97 ? -2.620 0.516 10.728 1.00 97.94 97 PRO A CA 1
ATOM 820 C C . PRO A 1 97 ? -3.571 -0.157 9.732 1.00 97.94 97 PRO A C 1
ATOM 822 O O . PRO A 1 97 ? -4.784 -0.041 9.866 1.00 97.94 97 PRO A O 1
ATOM 825 N N . LEU A 1 98 ? -3.041 -0.894 8.747 1.00 98.44 98 LEU A N 1
ATOM 826 C CA . LEU A 1 98 ? -3.866 -1.647 7.799 1.00 98.44 98 LEU A CA 1
ATOM 827 C C . LEU A 1 98 ? -4.621 -2.808 8.464 1.00 98.44 98 LEU A C 1
ATOM 829 O O . LEU A 1 98 ? -5.789 -3.025 8.151 1.00 98.44 98 LEU A O 1
ATOM 833 N N . SER A 1 99 ? -3.986 -3.529 9.393 1.00 98.44 99 SER A N 1
ATOM 834 C CA . SER A 1 99 ? -4.658 -4.559 10.197 1.00 98.44 99 SER A CA 1
ATOM 835 C C . SER A 1 99 ? -5.772 -3.961 11.056 1.00 98.44 99 SER A C 1
ATOM 837 O O . SER A 1 99 ? -6.900 -4.450 11.041 1.00 98.44 99 SER A O 1
ATOM 839 N N . GLU A 1 100 ? -5.480 -2.868 11.763 1.00 98.19 100 GLU A N 1
ATOM 840 C CA . GLU A 1 100 ? -6.451 -2.165 12.607 1.00 98.19 100 GLU A CA 1
ATOM 841 C C . GLU A 1 100 ? -7.643 -1.658 11.788 1.00 98.19 100 GLU A C 1
ATOM 843 O O . GLU A 1 100 ? -8.795 -1.833 12.192 1.00 98.19 100 GLU A O 1
ATOM 848 N N . ALA A 1 101 ? -7.383 -1.074 10.615 1.00 97.81 101 ALA A N 1
ATOM 849 C CA . ALA A 1 101 ? -8.417 -0.622 9.694 1.00 97.81 101 ALA A CA 1
ATOM 850 C C . ALA A 1 101 ? -9.308 -1.775 9.222 1.00 97.81 101 ALA A C 1
ATOM 852 O O . ALA A 1 101 ? -10.530 -1.665 9.319 1.00 97.81 101 ALA A O 1
ATOM 853 N N . ARG A 1 102 ? -8.705 -2.897 8.806 1.00 97.44 102 ARG A N 1
ATOM 854 C CA . ARG A 1 102 ? -9.430 -4.096 8.370 1.00 97.44 102 ARG A CA 1
ATOM 855 C C . ARG A 1 102 ? -10.319 -4.659 9.478 1.00 97.44 102 ARG A C 1
ATOM 857 O O . ARG A 1 102 ? -11.497 -4.903 9.242 1.00 97.44 102 ARG A O 1
ATOM 864 N N . LYS A 1 103 ? -9.782 -4.823 10.691 1.00 97.25 103 LYS A N 1
ATOM 865 C CA . LYS A 1 103 ? -10.537 -5.328 11.854 1.00 97.25 103 LYS A CA 1
ATOM 866 C C . LYS A 1 103 ? -11.667 -4.392 12.280 1.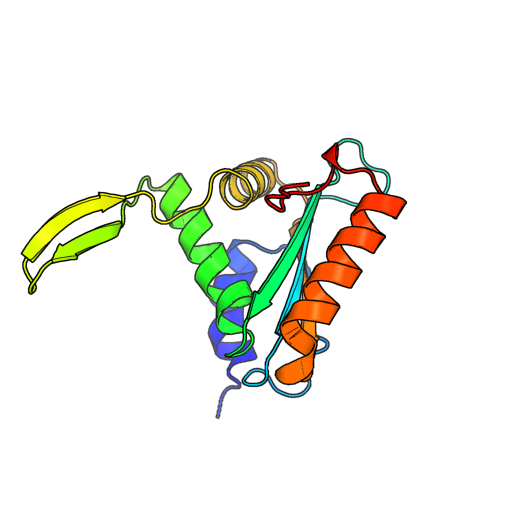00 97.25 103 LYS A C 1
ATOM 868 O O . LYS A 1 103 ? -12.681 -4.856 12.782 1.00 97.25 103 LYS A O 1
ATOM 873 N N . SER A 1 104 ? -11.500 -3.090 12.052 1.00 96.19 104 SER A N 1
ATOM 874 C CA . SER A 1 104 ? -12.522 -2.076 12.334 1.00 96.19 104 SER A CA 1
ATOM 875 C C . SER A 1 104 ? -13.533 -1.892 11.194 1.00 96.19 104 SER A C 1
ATOM 877 O O . SER A 1 104 ? -14.344 -0.974 11.267 1.00 96.19 104 SER A O 1
ATOM 879 N N . GLY A 1 105 ? -13.452 -2.676 10.112 1.00 95.56 105 GLY A N 1
ATOM 880 C CA . GLY A 1 105 ? -14.340 -2.540 8.953 1.00 95.56 105 GLY A CA 1
ATOM 881 C C . GLY A 1 105 ? -14.171 -1.235 8.164 1.00 95.56 105 GLY A C 1
ATOM 882 O O . GLY A 1 105 ? -15.083 -0.834 7.447 1.00 95.56 105 GLY A O 1
ATOM 883 N N . LYS A 1 106 ? -13.030 -0.545 8.293 1.00 96.06 106 LYS A N 1
ATOM 884 C CA . LYS A 1 106 ? -12.756 0.689 7.540 1.00 96.06 106 LYS A CA 1
ATOM 885 C C . LYS A 1 106 ? -12.446 0.366 6.080 1.00 96.06 106 LYS A C 1
ATOM 887 O O . LYS A 1 106 ? -11.832 -0.658 5.785 1.00 96.06 106 LYS A O 1
ATOM 892 N N . ASN A 1 107 ? -12.802 1.285 5.183 1.00 97.19 107 ASN A N 1
ATOM 893 C CA . ASN A 1 107 ? -12.409 1.193 3.779 1.00 97.19 107 ASN A CA 1
ATOM 894 C C . ASN A 1 107 ? -10.874 1.231 3.662 1.00 97.19 107 ASN A C 1
ATOM 896 O O . ASN A 1 107 ? -10.220 2.068 4.293 1.00 97.19 107 ASN A O 1
ATOM 900 N N . ILE A 1 108 ? -10.318 0.315 2.869 1.00 98.56 108 ILE A N 1
ATOM 901 C CA . ILE A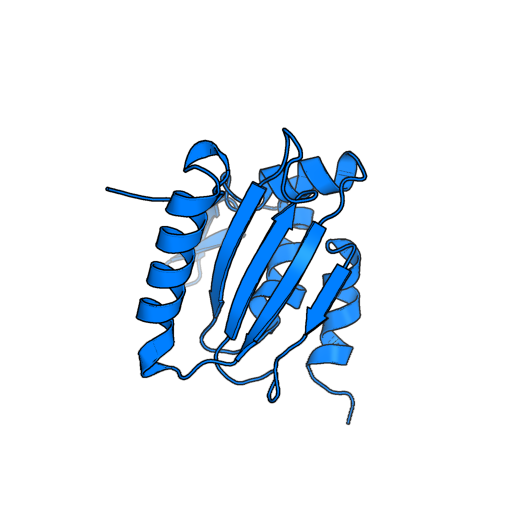 1 108 ? -8.917 0.315 2.461 1.00 98.56 108 ILE A CA 1
ATOM 902 C C . ILE A 1 108 ? -8.873 0.244 0.936 1.00 98.56 108 ILE A C 1
ATOM 904 O O . ILE A 1 108 ? -9.106 -0.813 0.340 1.00 98.56 108 ILE A O 1
ATOM 908 N N . LYS A 1 109 ? -8.528 1.362 0.309 1.00 98.69 109 LYS A N 1
ATOM 909 C CA . LYS A 1 109 ? -8.471 1.506 -1.145 1.00 98.69 109 LYS A CA 1
ATOM 910 C C . LYS A 1 109 ? -7.034 1.384 -1.632 1.00 98.69 109 LYS A C 1
ATOM 912 O O . LYS A 1 109 ? -6.123 1.975 -1.055 1.00 98.69 109 LYS A O 1
ATOM 917 N N . LEU A 1 110 ? -6.832 0.618 -2.699 1.00 98.75 110 LEU A N 1
ATOM 918 C CA . LEU A 1 110 ? -5.561 0.494 -3.406 1.00 98.75 110 LEU A CA 1
ATOM 919 C C . LEU A 1 110 ? -5.688 1.098 -4.804 1.00 98.75 110 LEU A C 1
ATOM 921 O O . LEU A 1 110 ? -6.452 0.590 -5.617 1.00 98.75 110 LEU A O 1
ATOM 925 N N . THR A 1 111 ? -4.854 2.081 -5.122 1.00 98.62 111 THR A N 1
ATOM 926 C CA . THR A 1 111 ? -4.701 2.621 -6.479 1.00 98.62 111 THR A CA 1
ATOM 927 C C . THR A 1 111 ? -3.316 2.273 -7.010 1.00 98.62 111 THR A C 1
ATOM 929 O O . THR A 1 111 ? -2.329 2.412 -6.290 1.00 98.62 111 THR A O 1
ATOM 932 N N . MET A 1 112 ? -3.217 1.809 -8.257 1.00 98.38 112 MET A N 1
ATOM 933 C CA . MET A 1 112 ? -1.949 1.410 -8.885 1.00 98.38 112 MET A CA 1
ATOM 934 C C . MET A 1 112 ? -1.787 2.041 -10.265 1.00 98.38 112 MET A C 1
ATOM 936 O O . MET A 1 112 ? -2.697 1.943 -11.085 1.00 98.38 112 MET A O 1
ATOM 940 N N . ILE A 1 113 ? -0.610 2.608 -10.538 1.00 97.94 113 ILE A N 1
ATOM 941 C CA . ILE A 1 113 ? -0.257 3.245 -11.816 1.00 97.94 113 ILE A CA 1
ATOM 942 C C . ILE A 1 113 ? 1.102 2.740 -12.310 1.00 97.94 113 ILE A C 1
ATOM 944 O O . ILE A 1 113 ? 2.051 2.640 -11.526 1.00 97.94 113 ILE A O 1
ATOM 948 N N . ASN A 1 114 ? 1.218 2.405 -13.599 1.00 97.44 114 ASN A N 1
ATOM 949 C CA . ASN A 1 114 ? 2.531 2.121 -14.179 1.00 97.44 114 ASN A CA 1
ATOM 950 C C . ASN A 1 114 ? 3.350 3.406 -14.310 1.00 97.44 114 ASN A C 1
ATOM 952 O O . ASN A 1 114 ? 2.803 4.466 -14.594 1.00 97.44 114 ASN A O 1
ATOM 956 N N . VAL A 1 115 ? 4.665 3.290 -14.129 1.00 97.12 115 VAL A N 1
ATOM 957 C CA . VAL A 1 115 ? 5.618 4.386 -14.343 1.00 97.12 115 VAL A CA 1
ATOM 958 C C . VAL A 1 115 ? 6.895 3.855 -14.987 1.00 97.12 115 VAL A C 1
ATOM 960 O O . VAL A 1 115 ? 7.184 2.655 -14.914 1.00 97.12 115 VAL A O 1
ATOM 963 N N . ASP A 1 116 ? 7.677 4.751 -15.582 1.00 97.19 116 ASP A N 1
ATOM 964 C CA . ASP A 1 116 ? 9.004 4.414 -16.087 1.00 97.19 116 ASP A CA 1
ATOM 965 C C . ASP A 1 116 ? 9.969 4.116 -14.926 1.00 97.19 116 ASP A C 1
ATOM 967 O O . ASP A 1 116 ? 9.886 4.715 -13.848 1.00 97.19 116 ASP A O 1
ATOM 971 N N . ILE A 1 117 ? 10.879 3.156 -15.120 1.00 97.19 117 ILE A N 1
ATOM 972 C CA . ILE A 1 117 ? 11.772 2.684 -14.048 1.00 97.19 117 ILE A CA 1
ATOM 973 C C . ILE A 1 117 ? 12.751 3.767 -13.579 1.00 97.19 117 ILE A C 1
ATOM 975 O O . ILE A 1 117 ? 13.021 3.869 -12.385 1.00 97.19 117 ILE A O 1
ATOM 979 N N . ASP A 1 118 ? 13.245 4.583 -14.506 1.00 97.62 118 ASP A N 1
ATOM 980 C CA . ASP A 1 118 ? 14.146 5.716 -14.282 1.00 97.62 118 ASP A CA 1
ATOM 981 C C . ASP A 1 118 ? 13.468 6.852 -13.501 1.00 97.62 118 ASP A C 1
ATOM 983 O O . ASP A 1 118 ? 14.131 7.584 -12.770 1.00 97.62 118 ASP A O 1
ATOM 987 N N . LYS A 1 119 ? 12.136 6.950 -13.579 1.00 97.25 119 LYS A N 1
ATOM 988 C CA . LYS A 1 119 ? 11.338 7.949 -12.853 1.00 97.25 119 LYS A CA 1
ATOM 989 C C . LYS A 1 119 ? 10.683 7.411 -11.580 1.00 97.25 119 LYS A C 1
ATOM 991 O O . LYS A 1 119 ? 10.041 8.172 -10.857 1.00 97.25 119 LYS A O 1
ATOM 996 N N . LEU A 1 120 ? 10.828 6.120 -11.280 1.00 97.44 120 LEU A N 1
ATOM 997 C CA . LEU A 1 120 ? 10.120 5.463 -10.177 1.00 97.44 120 LEU A CA 1
ATOM 998 C C . LEU A 1 120 ? 10.360 6.167 -8.833 1.00 97.44 120 LEU A C 1
ATOM 1000 O O . LEU A 1 120 ? 9.424 6.398 -8.069 1.00 97.44 120 LEU A O 1
ATOM 1004 N N . ASP A 1 121 ? 11.613 6.517 -8.552 1.00 97.25 121 ASP A N 1
ATOM 1005 C CA . ASP A 1 121 ? 11.994 7.125 -7.280 1.00 97.25 121 ASP A CA 1
ATOM 1006 C C . ASP A 1 121 ? 11.533 8.579 -7.180 1.00 97.25 121 ASP A C 1
ATOM 1008 O O . ASP A 1 121 ? 10.960 8.964 -6.161 1.00 97.25 121 ASP A O 1
ATOM 1012 N N . ILE A 1 122 ? 11.725 9.373 -8.239 1.00 97.62 122 ILE A N 1
ATOM 1013 C CA . ILE A 1 122 ? 11.328 10.783 -8.228 1.00 97.62 122 ILE A CA 1
ATOM 1014 C C . ILE A 1 122 ? 9.805 10.933 -8.158 1.00 97.62 122 ILE A C 1
ATOM 1016 O O . ILE A 1 122 ? 9.321 11.734 -7.365 1.00 97.62 122 ILE A O 1
ATOM 1020 N N . ILE A 1 123 ? 9.041 10.114 -8.891 1.00 97.88 123 ILE A N 1
ATOM 1021 C CA . ILE A 1 123 ? 7.572 10.147 -8.853 1.00 97.88 123 ILE A CA 1
ATOM 1022 C C . ILE A 1 123 ? 7.060 9.757 -7.463 1.00 97.88 123 ILE A C 1
ATOM 1024 O O . ILE A 1 123 ? 6.203 10.452 -6.923 1.00 97.88 123 ILE A O 1
ATOM 1028 N N . GLU A 1 124 ? 7.599 8.694 -6.850 1.00 97.88 124 GLU A N 1
ATOM 1029 C CA . GLU A 1 124 ? 7.217 8.300 -5.486 1.00 97.88 124 GLU A CA 1
ATOM 1030 C C . GLU A 1 124 ? 7.411 9.463 -4.503 1.00 97.88 124 GLU A C 1
ATOM 1032 O O . GLU A 1 124 ? 6.499 9.802 -3.746 1.00 97.88 124 GLU A O 1
ATOM 1037 N N . GLN A 1 125 ? 8.590 10.090 -4.522 1.00 97.38 125 GLN A N 1
ATOM 1038 C CA . GLN A 1 125 ? 8.922 11.170 -3.596 1.00 97.38 125 GLN A CA 1
ATOM 1039 C C . GLN A 1 125 ? 8.080 12.423 -3.844 1.00 97.38 125 GLN A C 1
ATOM 1041 O O . GLN A 1 125 ? 7.622 13.044 -2.883 1.00 97.38 125 GLN A O 1
ATOM 1046 N N . THR A 1 126 ? 7.832 12.775 -5.105 1.00 97.56 126 THR A N 1
ATOM 1047 C CA . THR A 1 126 ? 6.946 13.886 -5.471 1.00 97.56 126 THR A CA 1
ATOM 1048 C C . THR A 1 126 ? 5.528 13.636 -4.967 1.00 97.56 126 THR A C 1
ATOM 1050 O O . THR A 1 126 ? 4.997 14.467 -4.234 1.00 97.56 126 THR A O 1
ATOM 1053 N N . MET A 1 127 ? 4.954 12.456 -5.229 1.00 97.88 127 MET A N 1
ATOM 1054 C CA . MET A 1 127 ? 3.606 12.120 -4.761 1.00 97.88 127 MET A CA 1
ATOM 1055 C C . MET A 1 127 ? 3.503 12.137 -3.231 1.00 97.88 127 MET A C 1
ATOM 1057 O O . MET A 1 127 ? 2.500 12.610 -2.693 1.00 97.88 127 MET A O 1
ATOM 1061 N N . ILE A 1 128 ? 4.526 11.651 -2.515 1.00 97.75 128 ILE A N 1
ATOM 1062 C CA . ILE A 1 128 ? 4.580 11.724 -1.047 1.00 97.75 128 ILE A CA 1
ATOM 1063 C C . ILE A 1 128 ? 4.543 13.185 -0.589 1.00 97.75 128 ILE A C 1
ATOM 1065 O O . ILE A 1 128 ? 3.694 13.541 0.229 1.00 97.75 128 ILE A O 1
ATOM 1069 N N . LYS A 1 129 ? 5.423 14.037 -1.129 1.00 97.19 129 LYS A N 1
ATOM 1070 C CA . LYS A 1 129 ? 5.506 15.460 -0.764 1.00 97.19 129 LYS A CA 1
ATOM 1071 C C . LYS A 1 129 ? 4.201 16.201 -1.044 1.00 97.19 129 LYS A C 1
ATOM 1073 O O . LYS A 1 129 ? 3.728 16.941 -0.185 1.00 97.19 129 LYS A O 1
ATOM 1078 N N . GLU A 1 130 ? 3.599 15.979 -2.207 1.00 97.56 130 GLU A N 1
ATOM 1079 C CA . GLU A 1 130 ? 2.335 16.610 -2.596 1.00 97.56 130 GLU A CA 1
ATOM 1080 C C . GLU A 1 130 ? 1.179 16.195 -1.683 1.00 97.56 130 GLU A C 1
ATOM 1082 O O . GLU A 1 130 ? 0.423 17.049 -1.218 1.00 97.56 130 GLU A O 1
ATOM 1087 N N . ASN A 1 131 ? 1.070 14.905 -1.352 1.00 96.94 131 ASN A N 1
ATOM 1088 C CA . ASN A 1 131 ? 0.019 14.426 -0.455 1.00 96.94 131 ASN A CA 1
ATOM 1089 C C . ASN A 1 131 ? 0.221 14.915 0.983 1.00 96.94 131 ASN A C 1
ATOM 1091 O O . ASN A 1 131 ? -0.756 15.273 1.633 1.00 96.94 131 ASN A O 1
ATOM 1095 N N . ILE A 1 132 ? 1.462 15.002 1.473 1.00 96.56 132 ILE A N 1
ATOM 1096 C CA . ILE A 1 132 ? 1.754 15.615 2.780 1.00 96.56 132 ILE A CA 1
ATOM 1097 C C . ILE A 1 132 ? 1.366 17.091 2.775 1.00 96.56 132 ILE A C 1
ATOM 1099 O O . ILE A 1 132 ? 0.699 17.542 3.700 1.00 96.56 132 ILE A O 1
ATOM 1103 N N . LYS A 1 133 ? 1.742 17.840 1.730 1.00 97.00 133 LYS A N 1
ATOM 1104 C CA . LYS A 1 133 ? 1.386 19.259 1.599 1.00 97.00 133 LYS A CA 1
ATOM 1105 C C . LYS A 1 133 ? -0.132 19.459 1.610 1.00 97.00 133 LYS A C 1
ATOM 1107 O O . LYS A 1 133 ? -0.611 20.436 2.172 1.00 97.00 133 LYS A O 1
ATOM 1112 N N . LYS A 1 134 ? -0.877 18.541 0.990 1.00 96.12 134 LYS A N 1
ATOM 1113 C CA . LYS A 1 134 ? -2.335 18.622 0.861 1.00 96.12 134 LYS A CA 1
ATOM 1114 C C . LYS A 1 134 ? -3.093 18.141 2.100 1.00 96.12 134 LYS A C 1
ATOM 1116 O O . LYS A 1 134 ? -4.141 18.693 2.415 1.00 96.12 134 LYS A O 1
ATOM 1121 N N . HIS A 1 135 ? -2.607 17.094 2.762 1.00 95.62 135 HIS A N 1
ATOM 1122 C CA . HIS A 1 135 ? -3.372 16.370 3.781 1.00 95.62 135 HIS A CA 1
ATOM 1123 C C . HIS A 1 135 ? -2.749 16.392 5.173 1.00 95.62 135 HIS A C 1
ATOM 1125 O O . HIS A 1 135 ? -3.416 15.975 6.110 1.00 95.62 135 HIS A O 1
ATOM 1131 N N . GLY A 1 136 ? -1.516 16.872 5.318 1.00 94.44 136 GLY A N 1
ATOM 1132 C CA . GLY A 1 136 ? -0.790 16.863 6.581 1.00 94.44 136 GLY A CA 1
ATOM 1133 C C . GLY A 1 136 ? 0.112 15.639 6.737 1.00 94.44 136 GLY A C 1
ATOM 1134 O O . GLY A 1 136 ? -0.157 14.539 6.236 1.00 94.44 136 GLY A O 1
ATOM 1135 N N . ILE A 1 137 ? 1.229 15.834 7.437 1.00 95.00 137 ILE A N 1
ATOM 1136 C CA . ILE A 1 137 ? 2.210 14.776 7.692 1.00 95.00 137 ILE A CA 1
ATOM 1137 C C . ILE A 1 137 ? 1.660 13.707 8.640 1.00 95.00 137 ILE A C 1
ATOM 1139 O O . ILE A 1 137 ? 1.967 12.529 8.502 1.00 95.00 137 ILE A O 1
ATOM 1143 N N . GLU A 1 138 ? 0.791 14.079 9.571 1.00 94.00 138 GLU A N 1
ATOM 1144 C CA . GLU A 1 138 ? 0.142 13.175 10.516 1.00 94.00 138 GLU A CA 1
ATOM 1145 C C . GLU A 1 138 ? -0.777 12.155 9.830 1.00 94.00 138 GLU A C 1
ATOM 1147 O O . GLU A 1 138 ? -1.118 11.124 10.420 1.00 94.00 138 GLU A O 1
ATOM 1152 N N . LYS A 1 139 ? -1.163 12.424 8.575 1.00 96.31 139 LYS A N 1
ATOM 1153 C CA . LYS A 1 139 ? -1.958 11.509 7.757 1.00 96.31 139 LYS A CA 1
ATOM 1154 C C . LYS A 1 139 ? -1.110 10.489 7.000 1.00 96.31 139 LYS A C 1
ATOM 1156 O O . LYS A 1 139 ? -1.651 9.480 6.547 1.00 96.31 139 LYS A O 1
ATOM 1161 N N . THR A 1 140 ? 0.198 10.700 6.863 1.00 97.12 140 THR A N 1
ATOM 1162 C CA . THR A 1 140 ? 1.046 9.777 6.105 1.00 97.12 140 THR A CA 1
ATOM 1163 C C . THR A 1 140 ? 1.487 8.570 6.935 1.00 97.12 140 THR A C 1
ATOM 1165 O O . THR A 1 140 ? 1.837 8.663 8.111 1.00 97.12 140 THR A O 1
ATOM 1168 N N . LEU A 1 141 ? 1.514 7.405 6.295 1.00 97.19 141 LEU A N 1
ATOM 1169 C CA . LEU A 1 141 ? 2.075 6.165 6.832 1.00 97.19 141 LEU A CA 1
ATOM 1170 C C . LEU A 1 141 ? 3.518 5.934 6.349 1.00 97.19 141 LEU A C 1
ATOM 1172 O O . LEU A 1 141 ? 4.169 4.959 6.741 1.00 97.19 141 LEU A O 1
ATOM 1176 N N . ASN A 1 142 ? 4.039 6.806 5.483 1.00 96.38 142 ASN A N 1
ATOM 1177 C CA . ASN A 1 142 ? 5.425 6.757 5.043 1.00 96.38 142 ASN A CA 1
ATOM 1178 C C . ASN A 1 142 ? 6.376 7.090 6.208 1.00 96.38 142 ASN A C 1
ATOM 1180 O O . ASN A 1 142 ? 6.117 7.953 7.047 1.00 96.38 142 ASN A O 1
ATOM 1184 N N . SER A 1 143 ? 7.516 6.399 6.277 1.00 88.44 143 SER A N 1
ATOM 1185 C CA . SER A 1 143 ? 8.620 6.842 7.132 1.00 88.44 143 SER A CA 1
ATOM 1186 C C . SER A 1 143 ? 9.336 7.986 6.427 1.00 88.44 143 SER A C 1
ATOM 1188 O O . SER A 1 143 ? 10.019 7.741 5.439 1.00 88.44 143 SER A O 1
ATOM 1190 N N . ILE A 1 144 ? 9.162 9.205 6.927 1.00 82.38 144 ILE A N 1
ATOM 1191 C CA . ILE A 1 144 ? 9.840 10.399 6.422 1.00 82.38 144 ILE A CA 1
ATOM 1192 C C . ILE A 1 144 ? 10.977 10.730 7.386 1.00 82.38 144 ILE A C 1
ATOM 1194 O O . ILE A 1 144 ? 10.771 10.744 8.600 1.00 82.38 144 ILE A O 1
ATOM 1198 N N . SER A 1 145 ? 12.161 10.958 6.834 1.00 64.12 145 SER A N 1
ATOM 1199 C CA . SER A 1 145 ? 13.275 11.640 7.489 1.00 64.12 145 SER A CA 1
ATOM 1200 C C . SER A 1 145 ? 13.417 12.983 6.785 1.00 64.12 145 SER A C 1
ATOM 1202 O O . SER A 1 145 ? 13.638 12.989 5.572 1.00 64.12 145 SER A O 1
ATOM 1204 N N . PHE A 1 146 ? 13.193 14.076 7.510 1.00 54.53 146 PHE A N 1
ATOM 1205 C CA . PHE A 1 146 ? 13.533 15.414 7.032 1.00 54.53 146 PHE A CA 1
ATOM 1206 C C . PHE A 1 146 ? 15.017 15.677 7.243 1.00 54.53 146 PHE A C 1
ATOM 1208 O O . PHE A 1 146 ? 15.555 15.125 8.233 1.00 54.53 146 PHE A O 1
#

Organism: NCBI:txid1247562

Secondary structure (DSSP, 8-state):
---HHHHHHHHHTTT-SEEEEE-S-TTS-EEEEEEES-TT-TT-EEEEEEETT-THIIIIIHHHHHHHHHTT-EEEEEETTEEEEEEESS-TTTHHHHHHHHHTT--EEEEEEE--TTTHHHHHHHHHHHHHHHH-GGGB-S----

Radius of gyration: 15.86 Å; chains: 1; bounding box: 40×40×35 Å